Protein AF-A0A0D2JI32-F1 (afdb_monomer_lite)

Structure (mmCIF, N/CA/C/O backbone):
data_AF-A0A0D2JI32-F1
#
_entry.id   AF-A0A0D2JI32-F1
#
loop_
_atom_site.group_PDB
_atom_site.id
_atom_site.type_symbol
_atom_site.label_atom_id
_atom_site.label_alt_id
_atom_site.label_comp_id
_atom_site.label_asym_id
_atom_site.label_entity_id
_atom_site.label_seq_id
_atom_site.pdbx_PDB_ins_code
_atom_site.Cartn_x
_atom_site.Cartn_y
_atom_site.Cartn_z
_atom_site.occupancy
_atom_site.B_iso_or_equiv
_atom_site.auth_seq_id
_atom_site.auth_comp_id
_atom_site.auth_asym_id
_atom_site.auth_atom_id
_atom_site.pdbx_PDB_model_num
ATOM 1 N N . MET A 1 1 ? 7.927 -11.207 -47.460 1.00 48.44 1 MET A N 1
ATOM 2 C CA . MET A 1 1 ? 8.825 -10.630 -46.434 1.00 48.44 1 MET A CA 1
ATOM 3 C C . MET A 1 1 ? 8.349 -9.210 -46.178 1.00 48.44 1 MET A C 1
ATOM 5 O O . MET A 1 1 ? 8.383 -8.409 -47.100 1.00 48.44 1 MET A O 1
ATOM 9 N N . ASN A 1 2 ? 7.766 -8.948 -45.005 1.00 40.31 2 ASN A N 1
ATOM 10 C CA . ASN A 1 2 ? 7.044 -7.703 -44.719 1.00 40.31 2 ASN A CA 1
ATOM 11 C C . ASN A 1 2 ? 7.993 -6.611 -44.220 1.00 40.31 2 ASN A C 1
ATOM 13 O O . ASN A 1 2 ? 8.899 -6.882 -43.443 1.00 40.31 2 ASN A O 1
ATOM 17 N N . PHE A 1 3 ? 7.733 -5.361 -44.598 1.00 50.62 3 PHE A N 1
ATOM 18 C CA . PHE A 1 3 ? 8.474 -4.169 -44.157 1.00 50.62 3 PHE A CA 1
ATOM 19 C C . PHE A 1 3 ? 8.623 -4.074 -42.619 1.00 50.62 3 PHE A C 1
ATOM 21 O O . PHE A 1 3 ? 9.618 -3.572 -42.105 1.00 50.62 3 PHE A O 1
ATOM 28 N N . ILE A 1 4 ? 7.668 -4.653 -41.885 1.00 60.31 4 ILE A N 1
ATOM 29 C CA . ILE A 1 4 ? 7.630 -4.744 -40.418 1.00 60.31 4 ILE A CA 1
ATOM 30 C C . ILE A 1 4 ? 8.805 -5.567 -39.856 1.00 60.31 4 ILE A C 1
ATOM 32 O O . ILE A 1 4 ? 9.383 -5.186 -38.841 1.00 60.31 4 ILE A O 1
ATOM 36 N N . SER A 1 5 ? 9.236 -6.642 -40.532 1.00 57.38 5 SER A N 1
ATOM 37 C CA . SER A 1 5 ? 10.357 -7.465 -40.049 1.00 57.38 5 SER A CA 1
ATOM 38 C C . SER A 1 5 ? 11.714 -6.765 -40.182 1.00 57.38 5 SER A C 1
ATOM 40 O O . SER A 1 5 ? 12.640 -7.078 -39.440 1.00 57.38 5 SER A O 1
ATOM 42 N N . TYR A 1 6 ? 11.841 -5.809 -41.108 1.00 57.91 6 TYR A N 1
ATOM 43 C CA . TYR A 1 6 ? 13.051 -4.995 -41.252 1.00 57.91 6 TYR A CA 1
ATOM 44 C C . TYR A 1 6 ? 13.143 -3.919 -40.167 1.00 57.91 6 TYR A C 1
ATOM 46 O O . TYR A 1 6 ? 14.228 -3.675 -39.652 1.00 57.91 6 TYR A O 1
ATOM 54 N N . HIS A 1 7 ? 12.016 -3.322 -39.776 1.00 56.53 7 HIS A N 1
ATOM 55 C CA . HIS A 1 7 ? 11.968 -2.327 -38.703 1.00 56.53 7 HIS A CA 1
ATOM 56 C C . HIS A 1 7 ? 12.370 -2.928 -37.344 1.00 56.53 7 HIS A C 1
ATOM 58 O O . HIS A 1 7 ? 13.244 -2.394 -36.663 1.00 56.53 7 HIS A O 1
ATOM 64 N N . GLU A 1 8 ? 11.818 -4.097 -37.005 1.00 57.09 8 GLU A N 1
ATOM 65 C CA . GLU A 1 8 ? 12.199 -4.888 -35.823 1.00 57.09 8 GLU A CA 1
ATOM 66 C C . GLU A 1 8 ? 13.697 -5.254 -35.826 1.00 57.09 8 GLU A C 1
ATOM 68 O O . GLU A 1 8 ? 14.386 -5.123 -34.814 1.00 57.09 8 GLU A O 1
ATOM 73 N N . GLY A 1 9 ? 14.230 -5.667 -36.983 1.00 58.09 9 GLY A N 1
ATOM 74 C CA . GLY A 1 9 ? 15.644 -6.017 -37.141 1.00 58.09 9 GLY A CA 1
ATOM 75 C C . GLY A 1 9 ? 16.592 -4.824 -36.993 1.00 58.09 9 GLY A C 1
ATOM 76 O O . GLY A 1 9 ? 17.624 -4.942 -36.336 1.00 58.09 9 GLY A O 1
ATOM 77 N N . VAL A 1 10 ? 16.240 -3.662 -37.549 1.00 59.22 10 VAL A N 1
ATOM 78 C CA . VAL A 1 10 ? 17.067 -2.443 -37.498 1.00 59.22 10 VAL A CA 1
ATOM 79 C C . VAL A 1 10 ? 17.105 -1.845 -36.089 1.00 59.22 10 VAL A C 1
ATOM 81 O O . VAL A 1 10 ? 18.179 -1.464 -35.626 1.00 59.22 10 VAL A O 1
ATOM 84 N N . LEU A 1 11 ? 15.984 -1.832 -35.361 1.00 56.12 11 LEU A N 1
ATOM 85 C CA . LEU A 1 11 ? 15.950 -1.375 -33.963 1.00 56.12 11 LEU A CA 1
ATOM 86 C C . LEU A 1 11 ? 16.796 -2.262 -33.037 1.00 56.12 11 LEU A C 1
ATOM 88 O O . LEU A 1 11 ? 17.478 -1.758 -32.143 1.00 56.12 11 LEU A O 1
ATOM 92 N N . LYS A 1 12 ? 16.817 -3.575 -33.299 1.00 57.03 12 LYS A N 1
ATOM 93 C CA . LYS A 1 12 ? 17.634 -4.552 -32.565 1.00 57.03 12 LYS A CA 1
ATOM 94 C C . LYS A 1 12 ? 19.133 -4.430 -32.875 1.00 57.03 12 LYS A C 1
ATOM 96 O O . LYS A 1 12 ? 19.951 -4.663 -31.992 1.00 57.03 12 LYS A O 1
ATOM 101 N N . ILE A 1 13 ? 19.491 -4.031 -34.100 1.00 58.25 13 ILE A N 1
ATOM 102 C CA . ILE A 1 13 ? 20.880 -3.782 -34.534 1.00 58.25 13 ILE A CA 1
ATOM 103 C C . ILE A 1 13 ? 21.413 -2.440 -34.000 1.00 58.25 13 ILE A C 1
ATOM 105 O O . ILE A 1 13 ? 22.596 -2.339 -33.686 1.00 58.25 13 ILE A O 1
ATOM 109 N N . LEU A 1 14 ? 20.556 -1.421 -33.860 1.00 57.84 14 LEU A N 1
ATOM 110 C CA . LEU A 1 14 ? 20.938 -0.082 -33.385 1.00 57.84 14 LEU A CA 1
ATOM 111 C C . LEU A 1 14 ? 20.912 0.078 -31.852 1.00 57.84 14 LEU A C 1
ATOM 113 O O . LEU A 1 14 ? 21.258 1.146 -31.354 1.00 57.84 14 LEU A O 1
ATOM 117 N N . ASN A 1 15 ? 20.515 -0.956 -31.100 1.00 54.91 15 ASN A N 1
ATOM 118 C CA . ASN A 1 15 ? 20.391 -0.945 -29.633 1.00 54.91 15 ASN A CA 1
ATOM 119 C C . ASN A 1 15 ? 19.539 0.220 -29.075 1.00 54.91 15 ASN A C 1
ATOM 121 O O . ASN A 1 15 ? 19.694 0.630 -27.925 1.00 54.91 15 ASN A O 1
ATOM 125 N N . VAL A 1 16 ? 18.626 0.767 -29.884 1.00 57.28 16 VAL A N 1
ATOM 126 C CA . VAL A 1 16 ? 17.702 1.823 -29.457 1.00 57.28 16 VAL A CA 1
ATOM 127 C C . VAL A 1 16 ? 16.464 1.145 -28.886 1.00 57.28 16 VAL A C 1
ATOM 129 O O . VAL A 1 16 ? 15.490 0.876 -29.588 1.00 57.28 16 VAL A O 1
ATOM 132 N N . GLN A 1 17 ? 16.509 0.837 -27.592 1.00 58.25 17 GLN A N 1
ATOM 133 C CA . GLN A 1 17 ? 15.333 0.389 -26.857 1.00 58.25 17 GLN A CA 1
ATOM 134 C C . GLN A 1 17 ? 14.432 1.595 -26.576 1.00 58.25 17 GLN A C 1
ATOM 136 O O . GLN A 1 17 ? 14.587 2.304 -25.584 1.00 58.25 17 GLN A O 1
ATOM 141 N N . VAL A 1 18 ? 13.489 1.867 -27.477 1.00 67.62 18 VAL A N 1
ATOM 142 C CA . VAL A 1 18 ? 12.457 2.875 -27.220 1.00 67.62 18 VAL A CA 1
ATOM 143 C C . VAL A 1 18 ? 11.529 2.318 -26.136 1.00 67.62 18 VAL A C 1
ATOM 145 O O . VAL A 1 18 ? 10.949 1.247 -26.315 1.00 67.62 18 VAL A O 1
ATOM 148 N N . GLY A 1 19 ? 11.367 3.027 -25.014 1.00 65.62 19 GLY A N 1
ATOM 149 C CA . GLY A 1 19 ? 10.512 2.580 -23.902 1.00 65.62 19 GLY A CA 1
ATOM 150 C C . GLY A 1 19 ? 9.080 2.259 -24.346 1.00 65.62 19 GLY A C 1
ATOM 151 O O . GLY A 1 19 ? 8.532 1.227 -23.977 1.00 65.62 19 GLY A O 1
ATOM 152 N N . PHE A 1 20 ? 8.519 3.067 -25.250 1.00 69.25 20 PHE A N 1
ATOM 153 C CA . PHE A 1 20 ? 7.196 2.829 -25.837 1.00 69.25 20 PHE A CA 1
ATOM 154 C C . PHE A 1 20 ? 7.099 1.542 -26.667 1.00 69.25 20 PHE A C 1
ATOM 156 O O . PHE A 1 20 ? 6.028 0.951 -26.725 1.00 69.25 20 PHE A O 1
ATOM 163 N N . ALA A 1 21 ? 8.195 1.082 -27.280 1.00 74.00 21 ALA A N 1
ATOM 164 C CA . ALA A 1 21 ? 8.206 -0.160 -28.056 1.00 74.00 21 ALA A CA 1
ATOM 165 C C . ALA A 1 21 ? 8.165 -1.418 -27.167 1.00 74.00 21 ALA A C 1
ATOM 167 O O . ALA A 1 21 ? 7.900 -2.505 -27.665 1.00 74.00 21 ALA A O 1
ATOM 168 N N . ASN A 1 22 ? 8.406 -1.271 -25.860 1.00 78.81 22 ASN A N 1
ATOM 169 C CA . ASN A 1 22 ? 8.377 -2.359 -24.879 1.00 78.81 22 ASN A CA 1
ATOM 170 C C . ASN A 1 22 ? 7.127 -2.305 -23.979 1.00 78.81 22 ASN A C 1
ATOM 172 O O . ASN A 1 22 ? 7.066 -2.994 -22.961 1.00 78.81 22 ASN A O 1
ATOM 176 N N . LEU A 1 23 ? 6.129 -1.482 -24.329 1.00 82.38 23 LEU A N 1
ATOM 177 C CA . LEU A 1 23 ? 4.843 -1.460 -23.637 1.00 82.38 23 LEU A CA 1
ATOM 178 C C . LEU A 1 23 ? 3.996 -2.660 -24.057 1.00 82.38 23 LEU A C 1
ATOM 180 O O . LEU A 1 23 ? 3.463 -2.704 -25.162 1.00 82.38 23 LEU A O 1
ATOM 184 N N . ASP A 1 24 ? 3.833 -3.604 -23.137 1.00 86.94 24 ASP A N 1
ATOM 185 C CA . ASP A 1 24 ? 2.818 -4.651 -23.258 1.00 86.94 24 ASP A CA 1
ATOM 186 C C . ASP A 1 24 ? 1.444 -4.163 -22.757 1.00 86.94 24 ASP A C 1
ATOM 188 O O . ASP A 1 24 ? 1.353 -3.238 -21.939 1.00 86.94 24 ASP A O 1
ATOM 192 N N . LEU A 1 25 ? 0.370 -4.818 -23.200 1.00 90.44 25 LEU A N 1
ATOM 193 C CA . LEU A 1 25 ? -1.006 -4.529 -22.794 1.00 90.44 25 LEU A CA 1
ATOM 194 C C . LEU A 1 25 ? -1.173 -4.571 -21.267 1.00 90.44 25 LEU A C 1
ATOM 196 O O . LEU A 1 25 ? -1.885 -3.739 -20.704 1.00 90.44 25 LEU A O 1
ATOM 200 N N . ALA A 1 26 ? -0.475 -5.486 -20.588 1.00 91.19 26 ALA A N 1
ATOM 201 C CA . ALA A 1 26 ? -0.475 -5.573 -19.131 1.00 91.19 26 ALA A CA 1
ATOM 202 C C . ALA A 1 26 ? 0.025 -4.277 -18.462 1.00 91.19 26 ALA A C 1
ATOM 204 O O . ALA A 1 26 ? -0.614 -3.786 -17.531 1.00 91.19 26 ALA A O 1
ATOM 205 N N . HIS A 1 27 ? 1.106 -3.673 -18.973 1.00 91.44 27 HIS A N 1
ATOM 206 C CA . HIS A 1 27 ? 1.637 -2.410 -18.445 1.00 91.44 27 HIS A CA 1
ATOM 207 C C . HIS A 1 27 ? 0.612 -1.285 -18.591 1.00 91.44 27 HIS A C 1
ATOM 209 O O . HIS A 1 27 ? 0.382 -0.526 -17.651 1.00 91.44 27 HIS A O 1
ATOM 215 N N . VAL A 1 28 ? -0.050 -1.206 -19.751 1.00 93.00 28 VAL A N 1
ATOM 216 C CA . VAL A 1 28 ? -1.075 -0.188 -20.019 1.00 93.00 28 VAL A CA 1
ATOM 217 C C . VAL A 1 28 ? -2.242 -0.322 -19.043 1.00 93.00 28 VAL A C 1
ATOM 219 O O . VAL A 1 28 ? -2.649 0.673 -18.444 1.00 93.00 28 VAL A O 1
ATOM 222 N N . ILE A 1 29 ? -2.747 -1.540 -18.828 1.00 96.50 29 ILE A N 1
ATOM 223 C CA . ILE A 1 29 ? -3.837 -1.793 -17.875 1.00 96.50 29 ILE A CA 1
ATOM 224 C C . ILE A 1 29 ? -3.426 -1.357 -16.466 1.00 96.50 29 ILE A C 1
ATOM 226 O O . ILE A 1 29 ? -4.162 -0.619 -15.813 1.00 96.50 29 ILE A O 1
ATOM 230 N N . MET A 1 30 ? -2.241 -1.754 -16.004 1.00 96.44 30 MET A N 1
ATOM 231 C CA . MET A 1 30 ? -1.783 -1.429 -14.651 1.00 96.44 30 MET A CA 1
ATOM 232 C C . MET A 1 30 ? -1.553 0.071 -14.444 1.00 96.44 30 MET A C 1
ATOM 234 O O . MET A 1 30 ? -1.885 0.599 -13.381 1.00 96.44 30 MET A O 1
ATOM 238 N N . ILE A 1 31 ? -1.051 0.777 -15.461 1.00 95.75 31 ILE A N 1
ATOM 239 C CA . ILE A 1 31 ? -0.915 2.240 -15.431 1.00 95.75 31 ILE A CA 1
ATOM 240 C C . ILE A 1 31 ? -2.293 2.903 -15.349 1.00 95.75 31 ILE A C 1
ATOM 242 O O . ILE A 1 31 ? -2.472 3.825 -14.555 1.00 95.75 31 ILE A O 1
ATOM 246 N N . LEU A 1 32 ? -3.282 2.427 -16.113 1.00 97.25 32 LEU A N 1
ATOM 247 C CA . LEU A 1 32 ? -4.650 2.953 -16.048 1.00 97.25 32 LEU A CA 1
ATOM 248 C C . LEU A 1 32 ? -5.290 2.725 -14.674 1.00 97.25 32 LEU A C 1
ATOM 250 O O . LEU A 1 32 ? -5.942 3.629 -14.155 1.00 97.25 32 LEU A O 1
ATOM 254 N N . VAL A 1 33 ? -5.070 1.561 -14.055 1.00 97.88 33 VAL A N 1
ATOM 255 C CA . VAL A 1 33 ? -5.530 1.299 -12.681 1.00 97.88 33 VAL A CA 1
ATOM 256 C C . VAL A 1 33 ? -4.841 2.242 -11.690 1.00 97.88 33 VAL A C 1
ATOM 258 O O . VAL A 1 33 ? -5.518 2.851 -10.863 1.00 97.88 33 VAL A O 1
ATOM 261 N N . GLY A 1 34 ? -3.523 2.433 -11.812 1.00 97.56 34 GLY A N 1
ATOM 262 C CA . GLY A 1 34 ? -2.771 3.374 -10.978 1.00 97.56 34 GLY A CA 1
ATOM 263 C C . GLY A 1 34 ? -3.270 4.816 -11.112 1.00 97.56 34 GLY A C 1
ATOM 264 O O . GLY A 1 34 ? -3.488 5.489 -10.105 1.00 97.56 34 GLY A O 1
ATOM 265 N N . LEU A 1 35 ? -3.550 5.272 -12.337 1.00 97.94 35 LEU A N 1
ATOM 266 C CA . LEU A 1 35 ? -4.183 6.571 -12.594 1.00 97.94 35 LEU A CA 1
ATOM 267 C C . LEU A 1 35 ? -5.591 6.650 -11.994 1.00 97.94 35 LEU A C 1
ATOM 269 O O . LEU A 1 35 ? -5.964 7.692 -11.459 1.00 97.94 35 LEU A O 1
ATOM 273 N N . GLY A 1 36 ? -6.352 5.555 -12.032 1.00 97.94 36 GLY A N 1
ATOM 274 C CA . GLY A 1 36 ? -7.642 5.445 -11.355 1.00 97.94 36 GLY A CA 1
ATOM 275 C C . GLY A 1 36 ? -7.525 5.670 -9.847 1.00 97.94 36 GLY A C 1
ATOM 276 O O . GLY A 1 36 ? -8.295 6.445 -9.285 1.00 97.94 36 GLY A O 1
ATOM 277 N N . PHE A 1 37 ? -6.534 5.064 -9.192 1.00 98.00 37 PHE A N 1
ATOM 278 C CA . PHE A 1 37 ? -6.287 5.256 -7.758 1.00 98.00 37 PHE A CA 1
ATOM 279 C C . PHE A 1 37 ? -5.849 6.681 -7.422 1.00 98.00 37 PHE A C 1
ATOM 281 O O . PHE A 1 37 ? -6.382 7.269 -6.483 1.00 98.00 37 PHE A O 1
ATOM 288 N N . VAL A 1 38 ? -4.965 7.275 -8.228 1.00 97.94 38 VAL A N 1
ATOM 289 C CA . VAL A 1 38 ? -4.591 8.693 -8.092 1.00 97.94 38 VAL A CA 1
ATOM 290 C C . VAL A 1 38 ? -5.822 9.595 -8.245 1.00 97.94 38 VAL A C 1
ATOM 292 O O . VAL A 1 38 ? -6.022 10.513 -7.451 1.00 97.94 38 VAL A O 1
ATOM 295 N N . ALA A 1 39 ? -6.686 9.315 -9.223 1.00 97.94 39 ALA A N 1
ATOM 296 C CA . ALA A 1 39 ? -7.908 10.081 -9.436 1.00 97.94 39 ALA A CA 1
ATOM 297 C C . ALA A 1 39 ? -8.884 9.949 -8.256 1.00 97.94 39 ALA A C 1
ATOM 299 O O . ALA A 1 39 ? -9.460 10.949 -7.841 1.00 97.94 39 ALA A O 1
ATOM 300 N N . LEU A 1 40 ? -9.055 8.754 -7.683 1.00 97.62 40 LEU A N 1
ATOM 301 C CA . LEU A 1 40 ? -9.895 8.548 -6.496 1.00 97.62 40 LEU A CA 1
ATOM 302 C C . LEU A 1 40 ? -9.329 9.264 -5.261 1.00 97.62 40 LEU A C 1
ATOM 304 O O . LEU A 1 40 ? -10.091 9.904 -4.538 1.00 97.62 40 LEU A O 1
ATOM 308 N N . ALA A 1 41 ? -8.011 9.217 -5.062 1.00 97.62 41 ALA A N 1
ATOM 309 C CA . ALA A 1 41 ? -7.345 9.897 -3.955 1.00 97.62 41 ALA A CA 1
ATOM 310 C C . ALA A 1 41 ? -7.502 11.423 -4.019 1.00 97.62 41 ALA A C 1
ATOM 312 O O . ALA A 1 41 ? -7.676 12.058 -2.986 1.00 97.62 41 ALA A O 1
ATOM 313 N N . ILE A 1 42 ? -7.448 12.016 -5.218 1.00 97.44 42 ILE A N 1
ATOM 314 C CA . ILE A 1 42 ? -7.487 13.478 -5.390 1.00 97.44 42 ILE A CA 1
ATOM 315 C C . ILE A 1 42 ? -8.919 13.996 -5.549 1.00 97.44 42 ILE A C 1
ATOM 317 O O . ILE A 1 42 ? -9.289 14.977 -4.918 1.00 97.44 42 ILE A O 1
ATOM 321 N N . LEU A 1 43 ? -9.731 13.368 -6.405 1.00 98.06 43 LEU A N 1
ATOM 322 C CA . LEU A 1 43 ? -11.071 13.874 -6.730 1.00 98.06 43 LEU A CA 1
ATOM 323 C C . LEU A 1 43 ? -12.108 13.515 -5.669 1.00 98.06 43 LEU A C 1
ATOM 325 O O . LEU A 1 43 ? -13.079 14.248 -5.500 1.00 98.06 43 LEU A O 1
ATOM 329 N N . LYS A 1 44 ? -11.949 12.359 -5.013 1.00 96.56 44 LYS A N 1
ATOM 330 C CA . LYS A 1 44 ? -12.890 11.881 -3.993 1.00 96.56 44 LYS A CA 1
ATOM 331 C C . LYS A 1 44 ? -12.320 11.897 -2.580 1.00 96.56 44 LYS A C 1
ATOM 333 O O . LYS A 1 44 ? -13.063 11.573 -1.661 1.00 96.56 44 LYS A O 1
ATOM 338 N N . GLU A 1 45 ? -11.041 12.233 -2.416 1.00 96.00 45 GLU A N 1
ATOM 339 C CA . GLU A 1 45 ? -10.355 12.248 -1.116 1.00 96.00 45 GLU A CA 1
ATOM 340 C C . GLU A 1 45 ? -10.481 10.913 -0.358 1.00 96.00 45 GLU A C 1
ATOM 342 O O . GLU A 1 45 ? -10.541 10.867 0.869 1.00 96.00 45 GLU A O 1
ATOM 347 N N . TRP A 1 46 ? -10.541 9.796 -1.092 1.00 96.69 46 TRP A N 1
ATOM 348 C CA . TRP A 1 46 ? -10.570 8.462 -0.492 1.00 96.69 46 TRP A CA 1
ATOM 349 C C . TRP A 1 46 ? -9.159 8.078 -0.060 1.00 96.69 46 TRP A C 1
ATOM 351 O O . TRP A 1 46 ? -8.274 8.008 -0.910 1.00 96.69 46 TRP A O 1
ATOM 361 N N . GLU A 1 47 ? -8.973 7.878 1.251 1.00 94.62 47 GLU A N 1
ATOM 362 C CA . GLU A 1 47 ? -7.703 7.531 1.920 1.00 94.62 47 GLU A CA 1
ATOM 363 C C . GLU A 1 47 ? -6.470 8.111 1.200 1.00 94.62 47 GLU A C 1
ATOM 365 O O . GLU A 1 47 ? -5.602 7.367 0.735 1.00 94.62 47 GLU A O 1
ATOM 370 N N . PRO A 1 48 ? -6.380 9.448 1.054 1.00 95.44 48 PRO A N 1
ATOM 371 C CA . PRO A 1 48 ? -5.436 10.072 0.131 1.00 95.44 48 PRO A CA 1
ATOM 372 C C . PRO A 1 48 ? -3.982 9.767 0.496 1.00 95.44 48 PRO A C 1
ATOM 374 O O . PRO A 1 48 ? -3.132 9.672 -0.384 1.00 95.44 48 PRO A O 1
ATOM 377 N N . TYR A 1 49 ? -3.698 9.562 1.783 1.00 93.06 49 TYR A N 1
ATOM 378 C CA . TYR A 1 49 ? -2.369 9.212 2.280 1.00 93.06 49 TYR A CA 1
ATOM 379 C C . TYR A 1 49 ? -1.908 7.809 1.868 1.00 93.06 49 TYR A C 1
ATOM 381 O O . TYR A 1 49 ? -0.704 7.574 1.816 1.00 93.06 49 TYR A O 1
ATOM 389 N N . GLU A 1 50 ? -2.829 6.900 1.545 1.00 95.19 50 GLU A N 1
ATOM 390 C CA . GLU A 1 50 ? -2.518 5.527 1.135 1.00 95.19 50 GLU A CA 1
ATOM 391 C C . GLU A 1 50 ? -2.706 5.340 -0.373 1.00 95.19 50 GLU A C 1
ATOM 393 O O . GLU A 1 50 ? -1.777 4.940 -1.081 1.00 95.19 50 GLU A O 1
ATOM 398 N N . LEU A 1 51 ? -3.880 5.706 -0.897 1.00 96.69 51 LEU A N 1
ATOM 399 C CA . LEU A 1 51 ? -4.242 5.515 -2.304 1.00 96.69 51 LEU A CA 1
ATOM 400 C C . LEU A 1 51 ? -3.341 6.302 -3.265 1.00 96.69 51 LEU A C 1
ATOM 402 O O . LEU A 1 51 ? -3.025 5.797 -4.345 1.00 96.69 51 LEU A O 1
ATOM 406 N N . LEU A 1 52 ? -2.888 7.504 -2.891 1.00 97.00 52 LEU A N 1
ATOM 407 C CA . LEU A 1 52 ? -2.028 8.315 -3.757 1.00 97.00 52 LEU A CA 1
ATOM 408 C C . LEU A 1 52 ? -0.615 7.707 -3.908 1.00 97.00 52 LEU A C 1
ATOM 410 O O . LEU A 1 52 ? -0.182 7.528 -5.056 1.00 97.00 52 LEU A O 1
ATOM 414 N N . PRO A 1 53 ? 0.105 7.329 -2.825 1.00 95.25 53 PRO A N 1
ATOM 415 C CA . PRO A 1 53 ? 1.354 6.578 -2.952 1.00 95.25 53 PRO A CA 1
ATOM 416 C C . PRO A 1 53 ? 1.195 5.229 -3.657 1.00 95.25 53 PRO A C 1
ATOM 418 O O . PRO A 1 53 ? 2.048 4.888 -4.477 1.00 95.25 53 PRO A O 1
ATOM 421 N N . ILE A 1 54 ? 0.112 4.484 -3.398 1.00 96.25 54 ILE A N 1
ATOM 422 C CA . ILE A 1 54 ? -0.141 3.196 -4.066 1.00 96.25 54 ILE A CA 1
ATOM 423 C C . ILE A 1 54 ? -0.323 3.408 -5.572 1.00 96.25 54 ILE A C 1
ATOM 425 O O . ILE A 1 54 ? 0.377 2.778 -6.364 1.00 96.25 54 ILE A O 1
ATOM 429 N N . GLY A 1 55 ? -1.204 4.324 -5.984 1.00 97.06 55 GLY A N 1
ATOM 430 C CA . GLY A 1 55 ? -1.453 4.614 -7.398 1.00 97.06 55 GLY A CA 1
ATOM 431 C C . GLY A 1 55 ? -0.195 5.089 -8.131 1.00 97.06 55 GLY A C 1
ATOM 432 O O . GLY A 1 55 ? 0.127 4.592 -9.211 1.00 97.06 55 GLY A O 1
ATOM 433 N N . THR A 1 56 ? 0.581 5.979 -7.507 1.00 96.38 56 THR A N 1
ATOM 434 C CA . THR A 1 56 ? 1.861 6.448 -8.065 1.00 96.38 56 THR A CA 1
ATOM 435 C C . THR A 1 56 ? 2.881 5.310 -8.163 1.00 96.38 56 THR A C 1
ATOM 437 O O . THR A 1 56 ? 3.540 5.153 -9.192 1.00 96.38 56 THR A O 1
ATOM 440 N N . GLY A 1 57 ? 2.982 4.470 -7.130 1.00 95.38 57 GLY A N 1
ATOM 441 C CA . GLY A 1 57 ? 3.840 3.287 -7.119 1.00 95.38 57 GLY A CA 1
ATOM 442 C C . GLY A 1 57 ? 3.475 2.285 -8.214 1.00 95.38 57 GLY A C 1
ATOM 443 O O . GLY A 1 57 ? 4.372 1.768 -8.877 1.00 95.38 57 GLY A O 1
ATOM 444 N N . MET A 1 58 ? 2.180 2.065 -8.469 1.00 95.69 58 MET A N 1
ATOM 445 C CA . MET A 1 58 ? 1.703 1.217 -9.568 1.00 95.69 58 MET A CA 1
ATOM 446 C C . MET A 1 58 ? 2.127 1.758 -10.934 1.00 95.69 58 MET A C 1
ATOM 448 O O . MET A 1 58 ? 2.594 0.984 -11.767 1.00 95.69 58 MET A O 1
ATOM 452 N N . ILE A 1 59 ? 2.019 3.070 -11.162 1.00 95.94 59 ILE A N 1
ATOM 453 C CA . ILE A 1 59 ? 2.464 3.689 -12.419 1.00 95.94 59 ILE A CA 1
ATOM 454 C C . ILE A 1 59 ? 3.974 3.489 -12.595 1.00 95.94 59 ILE A C 1
ATOM 456 O O . ILE A 1 59 ? 4.406 2.964 -13.618 1.00 95.94 59 ILE A O 1
ATOM 460 N N . LEU A 1 60 ? 4.771 3.843 -11.580 1.00 94.88 60 LEU A N 1
ATOM 461 C CA . LEU A 1 60 ? 6.235 3.746 -11.628 1.00 94.88 60 LEU A CA 1
ATOM 462 C C . LEU A 1 60 ? 6.731 2.301 -11.788 1.00 94.88 60 LEU A C 1
ATOM 464 O O . LEU A 1 60 ? 7.679 2.056 -12.532 1.00 94.88 60 LEU A O 1
ATOM 468 N N . ALA A 1 61 ? 6.087 1.342 -11.122 1.00 93.44 61 ALA A N 1
ATOM 469 C CA . ALA A 1 61 ? 6.438 -0.074 -11.196 1.00 93.44 61 ALA A CA 1
ATOM 470 C C . ALA A 1 61 ? 6.187 -0.696 -12.578 1.00 93.44 61 ALA A C 1
ATOM 472 O O . ALA A 1 61 ? 6.812 -1.702 -12.904 1.00 93.44 61 ALA A O 1
ATOM 473 N N . ASN A 1 62 ? 5.292 -0.106 -13.375 1.00 93.31 62 ASN A N 1
ATOM 474 C CA . ASN A 1 62 ? 4.899 -0.607 -14.693 1.00 93.31 62 ASN A CA 1
ATOM 475 C C . ASN A 1 62 ? 5.487 0.221 -15.849 1.00 93.31 62 ASN A C 1
ATOM 477 O O . ASN A 1 62 ? 5.086 0.041 -16.998 1.00 93.31 62 ASN A O 1
ATOM 481 N N . LEU A 1 63 ? 6.448 1.114 -15.578 1.00 91.12 63 LEU A N 1
ATOM 482 C CA . LEU A 1 63 ? 7.194 1.787 -16.639 1.00 91.12 63 LEU A CA 1
ATOM 483 C C . LEU A 1 63 ? 8.163 0.799 -17.317 1.00 91.12 63 LEU A C 1
ATOM 485 O O . LEU A 1 63 ? 9.015 0.211 -16.640 1.00 91.12 63 LEU A O 1
ATOM 489 N N . PRO A 1 64 ? 8.080 0.622 -18.647 1.00 85.44 64 PRO A N 1
ATOM 490 C CA . PRO A 1 64 ? 8.901 -0.343 -19.365 1.00 85.44 64 PRO A CA 1
ATOM 491 C C . PRO A 1 64 ? 10.375 0.052 -19.283 1.00 85.44 64 PRO A C 1
ATOM 493 O O . PRO A 1 64 ? 10.724 1.224 -19.424 1.00 85.44 64 PRO A O 1
ATOM 496 N N . LEU A 1 65 ? 11.241 -0.942 -19.070 1.00 84.00 65 LEU A N 1
ATOM 497 C CA . LEU A 1 65 ? 12.702 -0.788 -19.000 1.00 84.00 65 LEU A CA 1
ATOM 498 C C . LEU A 1 65 ? 13.217 0.154 -17.893 1.00 84.00 65 LEU A C 1
ATOM 500 O O . LEU A 1 65 ? 14.413 0.423 -17.836 1.00 84.00 65 LEU A O 1
ATOM 504 N N . ALA A 1 66 ? 12.356 0.630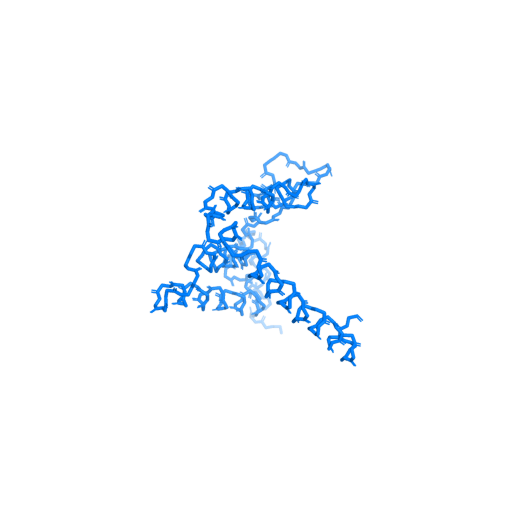 -16.986 1.00 85.06 66 ALA A N 1
ATOM 505 C CA . ALA A 1 66 ? 12.763 1.550 -15.924 1.00 85.06 66 ALA A CA 1
ATOM 506 C C . ALA A 1 66 ? 13.536 0.852 -14.792 1.00 85.06 66 ALA A C 1
ATOM 508 O O . ALA A 1 66 ? 14.306 1.492 -14.082 1.00 85.06 66 ALA A O 1
ATOM 509 N N . GLY A 1 67 ? 13.308 -0.453 -14.588 1.00 87.12 67 GLY A N 1
ATOM 510 C CA . GLY A 1 67 ? 14.022 -1.257 -13.588 1.00 87.12 67 GLY A CA 1
ATOM 511 C C . GLY A 1 67 ? 13.846 -0.789 -12.137 1.00 87.12 67 GLY A C 1
ATOM 512 O O . GLY A 1 67 ? 14.589 -1.223 -11.263 1.00 87.12 67 GLY A O 1
ATOM 513 N N . LEU A 1 68 ? 12.874 0.086 -11.848 1.00 92.06 68 LEU A N 1
ATOM 514 C CA . LEU A 1 68 ? 12.721 0.724 -10.534 1.00 92.06 68 LEU A CA 1
ATOM 515 C C . LEU A 1 68 ? 12.424 -0.276 -9.414 1.00 92.06 68 LEU A C 1
ATOM 517 O O . LEU A 1 68 ? 12.814 -0.046 -8.271 1.00 92.06 68 LEU A O 1
ATOM 521 N N . THR A 1 69 ? 11.757 -1.381 -9.736 1.00 93.19 69 THR A N 1
ATOM 522 C CA . THR A 1 69 ? 11.360 -2.441 -8.799 1.00 93.19 69 THR A CA 1
ATOM 523 C C . THR A 1 69 ? 12.341 -3.613 -8.756 1.00 93.19 69 THR A C 1
ATOM 525 O O . THR A 1 69 ? 12.120 -4.555 -7.993 1.00 93.19 69 THR A O 1
ATOM 528 N N . THR A 1 70 ? 13.438 -3.562 -9.522 1.00 94.00 70 THR A N 1
ATOM 529 C CA . THR A 1 70 ? 14.467 -4.611 -9.549 1.00 94.00 70 THR A CA 1
ATOM 530 C C . THR A 1 70 ? 15.080 -4.782 -8.162 1.00 94.00 70 THR A C 1
ATOM 532 O O . THR A 1 70 ? 15.741 -3.880 -7.646 1.00 94.00 70 THR A O 1
ATOM 535 N N . GLN A 1 71 ? 14.850 -5.937 -7.538 1.00 92.50 71 GLN A N 1
ATOM 536 C CA . GLN A 1 71 ? 15.317 -6.207 -6.180 1.00 92.50 71 GLN A CA 1
ATOM 537 C C . GLN A 1 71 ? 16.808 -6.577 -6.164 1.00 92.50 71 GLN A C 1
ATOM 539 O O . GLN A 1 71 ? 17.251 -7.323 -7.039 1.00 92.50 71 GLN A O 1
ATOM 544 N N . PRO A 1 72 ? 17.571 -6.137 -5.146 1.00 91.69 72 PRO A N 1
ATOM 545 C CA . PRO A 1 72 ? 18.942 -6.592 -4.937 1.00 91.69 72 PRO A CA 1
ATOM 546 C C . PRO A 1 72 ? 19.021 -8.117 -4.806 1.00 91.69 72 PRO A C 1
ATOM 548 O O . PRO A 1 72 ? 18.266 -8.721 -4.035 1.00 91.69 72 PRO A O 1
ATOM 551 N N . ALA A 1 73 ? 19.967 -8.728 -5.519 1.00 90.75 73 ALA A N 1
ATOM 552 C CA . ALA A 1 73 ? 20.231 -10.163 -5.477 1.00 90.75 73 ALA A CA 1
ATOM 553 C C . ALA A 1 73 ? 21.745 -10.455 -5.409 1.00 90.75 73 ALA A C 1
ATOM 555 O O . ALA A 1 73 ? 22.539 -9.652 -5.906 1.00 90.75 73 ALA A O 1
ATOM 556 N N . PRO A 1 74 ? 22.171 -11.590 -4.818 1.00 88.94 74 PRO A N 1
ATOM 557 C CA . PRO A 1 74 ? 23.580 -11.986 -4.807 1.00 88.94 74 PRO A CA 1
ATOM 558 C C . PRO A 1 74 ? 24.143 -12.113 -6.230 1.00 88.94 74 PRO A C 1
ATOM 560 O O . PRO A 1 74 ? 23.516 -12.728 -7.088 1.00 88.94 74 PRO A O 1
ATOM 563 N N . GLY A 1 75 ? 25.325 -11.542 -6.479 1.00 87.50 75 GLY A N 1
ATOM 564 C CA . GLY A 1 75 ? 25.970 -11.558 -7.802 1.00 87.50 75 GLY A CA 1
ATOM 565 C C . GLY A 1 75 ? 25.468 -10.490 -8.782 1.00 87.50 75 GLY A C 1
ATOM 566 O O . GLY A 1 75 ? 25.917 -10.455 -9.925 1.00 87.50 75 GLY A O 1
ATOM 567 N N . MET A 1 76 ? 24.562 -9.609 -8.351 1.00 90.12 76 MET A N 1
ATOM 568 C CA . MET A 1 76 ? 24.157 -8.429 -9.113 1.00 90.12 76 MET A CA 1
ATOM 569 C C . MET A 1 76 ? 25.273 -7.373 -9.101 1.00 90.12 76 MET A C 1
ATOM 571 O O . MET A 1 76 ? 25.868 -7.121 -8.057 1.00 90.12 76 MET A O 1
ATOM 575 N N . ALA A 1 77 ? 25.548 -6.753 -10.254 1.00 88.81 77 ALA A N 1
ATOM 576 C CA . ALA A 1 77 ? 26.528 -5.673 -10.354 1.00 88.81 77 ALA A CA 1
ATOM 577 C C . ALA A 1 77 ? 26.058 -4.401 -9.624 1.00 88.81 77 ALA A C 1
ATOM 579 O O . ALA A 1 77 ? 24.854 -4.139 -9.512 1.00 88.81 77 ALA A O 1
ATOM 580 N N . ASP A 1 78 ? 27.016 -3.596 -9.161 1.00 85.75 78 ASP A N 1
ATOM 581 C CA . ASP A 1 78 ? 26.741 -2.351 -8.446 1.00 85.75 78 ASP A CA 1
ATOM 582 C C . ASP A 1 78 ? 25.864 -1.408 -9.285 1.00 85.75 78 ASP A C 1
ATOM 584 O O . ASP A 1 78 ? 26.083 -1.206 -10.480 1.00 85.75 78 ASP A O 1
ATOM 588 N N . GLY A 1 79 ? 24.836 -0.837 -8.653 1.00 84.88 79 GLY A N 1
ATOM 589 C CA . GLY A 1 79 ? 23.913 0.104 -9.294 1.00 84.88 79 GLY A CA 1
ATOM 590 C C . GLY A 1 79 ? 22.814 -0.519 -10.163 1.00 84.88 79 GLY A C 1
ATOM 591 O O . GLY A 1 79 ? 22.019 0.224 -10.731 1.00 84.88 79 GLY A O 1
ATOM 592 N N . MET A 1 80 ? 22.718 -1.850 -10.261 1.00 88.75 80 MET A N 1
ATOM 593 C CA . MET A 1 80 ? 21.657 -2.515 -11.044 1.00 88.75 80 MET A CA 1
ATOM 594 C C . MET A 1 80 ? 20.333 -2.689 -10.287 1.00 88.75 80 MET A C 1
ATOM 596 O O . MET A 1 80 ? 19.310 -3.014 -10.889 1.00 88.75 80 MET A O 1
ATOM 600 N N . ALA A 1 81 ? 20.336 -2.490 -8.969 1.00 92.31 81 ALA A N 1
ATOM 601 C CA . ALA A 1 81 ? 19.121 -2.548 -8.172 1.00 92.31 81 ALA A CA 1
ATOM 602 C C . ALA A 1 81 ? 18.301 -1.262 -8.331 1.00 92.31 81 ALA A C 1
ATOM 604 O O . ALA A 1 81 ? 18.825 -0.150 -8.250 1.00 92.31 81 ALA A O 1
ATOM 605 N N . GLY A 1 82 ? 16.993 -1.422 -8.498 1.00 93.19 82 GLY A N 1
ATOM 606 C CA . GLY A 1 82 ? 16.060 -0.309 -8.542 1.00 93.19 82 GLY A CA 1
ATOM 607 C C . GLY A 1 82 ? 15.806 0.255 -7.149 1.00 93.19 82 GLY A C 1
ATOM 608 O O . GLY A 1 82 ? 15.732 -0.488 -6.169 1.00 93.19 82 GLY A O 1
ATOM 609 N N . VAL A 1 83 ? 15.623 1.572 -7.050 1.00 93.19 83 VAL A N 1
ATOM 610 C CA . VAL A 1 83 ? 15.374 2.241 -5.762 1.00 93.19 83 VAL A CA 1
ATOM 611 C C . VAL A 1 83 ? 14.140 1.685 -5.040 1.00 93.19 83 VAL A C 1
ATOM 613 O O . VAL A 1 83 ? 14.209 1.397 -3.845 1.00 93.19 83 VAL A O 1
ATOM 616 N N . LEU A 1 84 ? 13.035 1.444 -5.758 1.00 94.19 84 LEU A N 1
ATOM 617 C CA . LEU A 1 84 ? 11.835 0.834 -5.176 1.00 94.19 84 LEU A CA 1
ATOM 618 C C . LEU A 1 84 ? 12.091 -0.635 -4.830 1.00 94.19 84 LEU A C 1
ATOM 620 O O . LEU A 1 84 ? 11.626 -1.113 -3.802 1.00 94.19 84 LEU A O 1
ATOM 624 N N . GLY A 1 85 ? 12.880 -1.342 -5.641 1.00 94.25 85 GLY A N 1
ATOM 625 C CA . GLY A 1 85 ? 13.292 -2.719 -5.376 1.00 94.25 85 GLY A CA 1
ATOM 626 C C . GLY A 1 85 ? 14.096 -2.871 -4.082 1.00 94.25 85 GLY A C 1
ATOM 627 O O . GLY A 1 85 ? 13.851 -3.810 -3.326 1.00 94.25 85 GLY A O 1
ATOM 628 N N . ILE A 1 86 ? 15.001 -1.934 -3.780 1.00 94.25 86 ILE A N 1
ATOM 629 C CA . ILE A 1 86 ? 15.759 -1.894 -2.516 1.00 94.25 86 ILE A CA 1
ATOM 630 C C . ILE A 1 86 ? 14.808 -1.695 -1.330 1.00 94.25 86 ILE A C 1
ATOM 632 O O . ILE A 1 86 ? 14.864 -2.456 -0.358 1.00 94.25 86 ILE A O 1
ATOM 636 N N . ILE A 1 87 ? 13.916 -0.704 -1.428 1.00 94.31 87 ILE A N 1
ATOM 637 C CA . ILE A 1 87 ? 12.937 -0.387 -0.379 1.00 94.31 87 ILE A CA 1
ATOM 638 C C . ILE A 1 87 ? 12.017 -1.586 -0.125 1.00 94.31 87 ILE A C 1
ATOM 640 O O . ILE A 1 87 ? 11.815 -1.969 1.025 1.00 94.31 87 ILE A O 1
ATOM 644 N N . LEU A 1 88 ? 11.507 -2.230 -1.177 1.00 93.81 88 LEU A N 1
ATOM 645 C CA . LEU A 1 88 ? 10.642 -3.405 -1.057 1.00 93.81 88 LEU A CA 1
ATOM 646 C C . LEU A 1 88 ? 11.392 -4.607 -0.477 1.00 93.81 88 LEU A C 1
ATOM 648 O O . LEU A 1 88 ? 10.898 -5.256 0.447 1.00 93.81 88 LEU A O 1
ATOM 652 N N . LYS A 1 89 ? 12.601 -4.896 -0.972 1.00 94.25 89 LYS A N 1
ATOM 653 C CA . LYS A 1 89 ? 13.382 -6.052 -0.522 1.00 94.25 89 LYS A CA 1
ATOM 654 C C . LYS A 1 89 ? 13.663 -5.984 0.971 1.00 94.25 89 LYS A C 1
ATOM 656 O O . LYS A 1 89 ? 13.365 -6.943 1.683 1.00 94.25 89 LYS A O 1
ATOM 661 N N . TYR A 1 90 ? 14.234 -4.883 1.448 1.00 94.25 90 TYR A N 1
ATOM 662 C CA . TYR A 1 90 ? 14.671 -4.789 2.840 1.00 94.25 90 TYR A CA 1
ATOM 663 C C . TYR A 1 90 ? 13.581 -4.255 3.765 1.00 94.25 90 TYR A C 1
ATOM 665 O O . TYR A 1 90 ? 13.450 -4.741 4.885 1.00 94.25 90 TYR A O 1
ATOM 673 N N . GLY A 1 91 ? 12.772 -3.309 3.295 1.00 93.69 91 GLY A N 1
ATOM 674 C CA . GLY A 1 91 ? 11.718 -2.687 4.087 1.00 93.69 91 GLY A CA 1
ATOM 675 C C . GLY A 1 91 ? 10.458 -3.539 4.226 1.00 93.69 91 GLY A C 1
ATOM 676 O O . GLY A 1 91 ? 9.830 -3.489 5.280 1.00 93.69 91 GLY A O 1
ATOM 677 N N . LEU A 1 92 ? 10.087 -4.331 3.214 1.00 94.25 92 LEU A N 1
ATOM 678 C CA . LEU A 1 92 ? 8.863 -5.141 3.246 1.00 94.25 92 LEU A CA 1
ATOM 679 C C . LEU A 1 92 ? 9.149 -6.641 3.357 1.00 94.25 92 LEU A C 1
ATOM 681 O O . LEU A 1 92 ? 8.649 -7.277 4.275 1.00 94.25 92 LEU A O 1
ATOM 685 N N . TYR A 1 93 ? 9.949 -7.213 2.454 1.00 93.75 93 TYR A N 1
ATOM 686 C CA . TYR A 1 93 ? 10.057 -8.674 2.342 1.00 93.75 93 TYR A CA 1
ATOM 687 C C . TYR A 1 93 ? 11.037 -9.326 3.318 1.00 93.75 93 TYR A C 1
ATOM 689 O O . TYR A 1 93 ? 10.791 -10.441 3.765 1.00 93.75 93 TYR A O 1
ATOM 697 N N . THR A 1 94 ? 12.166 -8.679 3.616 1.00 94.19 94 THR A N 1
ATOM 698 C CA . THR A 1 94 ? 13.217 -9.296 4.449 1.00 94.19 94 THR A CA 1
ATOM 699 C C . THR A 1 94 ? 12.967 -9.061 5.933 1.00 94.19 94 THR A C 1
ATOM 701 O O . THR A 1 94 ? 13.053 -9.995 6.722 1.00 94.19 94 THR A O 1
ATOM 704 N N . TRP A 1 95 ? 12.661 -7.817 6.308 1.00 94.00 95 TRP A N 1
ATOM 705 C CA . TRP A 1 95 ? 12.568 -7.413 7.714 1.00 94.00 95 TRP A CA 1
ATOM 706 C C . TRP A 1 95 ? 11.189 -6.886 8.113 1.00 94.00 95 TRP A C 1
ATOM 708 O O . TRP A 1 95 ? 10.950 -6.670 9.296 1.00 94.00 95 T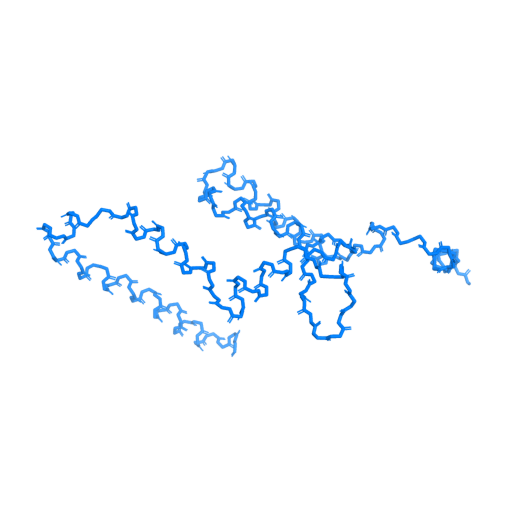RP A O 1
ATOM 718 N N . THR A 1 96 ? 10.287 -6.666 7.149 1.00 94.38 96 THR A N 1
ATOM 719 C CA . THR A 1 96 ? 8.909 -6.207 7.405 1.00 94.38 96 THR A CA 1
ATOM 720 C C . THR A 1 96 ? 8.838 -4.903 8.219 1.00 94.38 96 THR A C 1
ATOM 722 O O . THR A 1 96 ? 7.874 -4.636 8.930 1.00 94.38 96 THR A O 1
ATOM 725 N N . ILE A 1 97 ? 9.863 -4.062 8.082 1.00 95.38 97 ILE A N 1
ATOM 726 C CA . ILE A 1 97 ? 10.040 -2.794 8.797 1.00 95.38 97 ILE A CA 1
ATOM 727 C C . ILE A 1 97 ? 8.913 -1.814 8.451 1.00 95.38 97 ILE A C 1
ATOM 729 O O . ILE A 1 97 ? 8.326 -1.205 9.339 1.00 95.38 97 ILE A O 1
ATOM 733 N N . LEU A 1 98 ? 8.570 -1.668 7.169 1.00 94.75 98 LEU A N 1
ATOM 734 C CA . LEU A 1 98 ? 7.611 -0.656 6.712 1.00 94.75 98 LEU A CA 1
ATOM 735 C C . LEU A 1 98 ? 6.239 -0.751 7.409 1.00 94.75 98 LEU A C 1
ATOM 737 O O . LEU A 1 98 ? 5.841 0.235 8.032 1.00 94.75 98 LEU A O 1
ATOM 741 N N . PRO A 1 99 ? 5.521 -1.894 7.389 1.00 94.31 99 PRO A N 1
ATOM 742 C CA . PRO A 1 99 ? 4.229 -1.986 8.071 1.00 94.31 99 PRO A CA 1
ATOM 743 C C . PRO A 1 99 ? 4.353 -1.846 9.593 1.00 94.31 99 PRO A C 1
ATOM 745 O O . PRO A 1 99 ? 3.471 -1.267 10.220 1.00 94.31 99 PRO A O 1
ATOM 748 N N . GLN A 1 100 ? 5.448 -2.310 10.203 1.00 95.44 100 GLN A N 1
ATOM 749 C CA . GLN A 1 100 ? 5.667 -2.156 11.646 1.00 95.44 100 GLN A CA 1
ATOM 750 C C . GLN A 1 100 ? 5.769 -0.683 12.050 1.00 95.44 100 GLN A C 1
ATOM 752 O O . GLN A 1 100 ? 5.149 -0.272 13.028 1.00 95.44 100 GLN A O 1
ATOM 757 N N . PHE A 1 101 ? 6.505 0.125 11.283 1.00 95.06 101 PHE A N 1
ATOM 758 C CA . PHE A 1 101 ? 6.615 1.563 11.527 1.00 95.06 101 PHE A CA 1
ATOM 759 C C . PHE A 1 101 ? 5.290 2.295 11.287 1.00 95.06 101 PHE A C 1
ATOM 761 O O . PHE A 1 101 ? 4.954 3.196 12.055 1.00 95.06 101 PHE A O 1
ATOM 768 N N . ILE A 1 102 ? 4.512 1.883 10.280 1.00 94.69 102 ILE A N 1
ATOM 769 C CA . ILE A 1 102 ? 3.161 2.416 10.050 1.00 94.69 102 ILE A CA 1
ATOM 770 C C . ILE A 1 102 ? 2.269 2.126 11.265 1.00 94.69 102 ILE A C 1
ATOM 772 O O . ILE A 1 102 ? 1.683 3.052 11.821 1.00 94.69 102 ILE A O 1
ATOM 776 N N . PHE A 1 103 ? 2.219 0.879 11.745 1.00 95.12 103 PHE A N 1
ATOM 777 C CA . PHE A 1 103 ? 1.404 0.523 12.912 1.00 95.12 103 PHE A CA 1
ATOM 77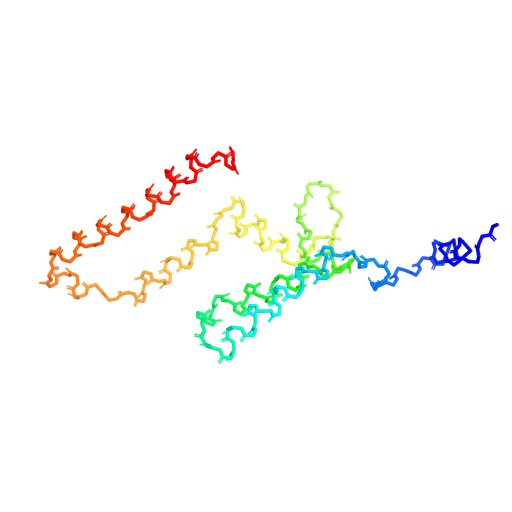8 C C . PHE A 1 103 ? 1.899 1.156 14.212 1.00 95.12 103 PHE A C 1
ATOM 780 O O . PHE A 1 103 ? 1.081 1.525 15.054 1.00 95.12 103 PHE A O 1
ATOM 787 N N . PHE A 1 104 ? 3.210 1.336 14.371 1.00 96.06 104 PHE A N 1
ATOM 788 C CA . PHE A 1 104 ? 3.766 2.103 15.481 1.00 96.06 104 PHE A CA 1
ATOM 789 C C . PHE A 1 104 ? 3.279 3.559 15.445 1.00 96.06 104 PHE A C 1
ATOM 791 O O . PHE A 1 104 ? 2.812 4.072 16.460 1.00 96.06 104 PHE A O 1
ATOM 798 N N . GLY A 1 105 ? 3.321 4.203 14.273 1.00 95.38 105 GLY A N 1
ATOM 799 C CA . GLY A 1 105 ? 2.810 5.560 14.078 1.00 95.38 105 GLY A CA 1
ATOM 800 C C . GLY A 1 105 ? 1.307 5.676 14.342 1.00 95.38 105 GLY A C 1
ATOM 801 O O . GLY A 1 105 ? 0.890 6.547 15.100 1.00 95.38 105 GLY A O 1
ATOM 802 N N . ILE A 1 106 ? 0.497 4.766 13.789 1.00 95.31 106 ILE A N 1
ATOM 803 C CA . ILE A 1 106 ? -0.955 4.714 14.041 1.00 95.31 106 ILE A CA 1
ATOM 804 C C . ILE A 1 106 ? -1.225 4.538 15.539 1.00 95.31 106 ILE A C 1
ATOM 806 O O . ILE A 1 106 ? -2.038 5.266 16.106 1.00 95.31 106 ILE A O 1
ATOM 810 N N . GLY A 1 107 ? -0.509 3.626 16.204 1.00 94.25 107 GLY A N 1
ATOM 811 C CA . GLY A 1 107 ? -0.628 3.406 17.644 1.00 94.25 107 GLY A CA 1
ATOM 812 C C . GLY A 1 107 ? -0.266 4.643 18.469 1.00 94.25 107 GLY A C 1
ATOM 813 O O . GLY A 1 107 ? -0.967 4.957 19.426 1.00 94.25 107 GLY A O 1
ATOM 814 N N . ALA A 1 108 ? 0.773 5.381 18.070 1.00 96.19 108 ALA A N 1
ATOM 815 C CA . ALA A 1 108 ? 1.181 6.622 18.729 1.00 96.19 108 ALA A CA 1
ATOM 816 C C . ALA A 1 108 ? 0.171 7.772 18.548 1.00 96.19 108 ALA A C 1
ATOM 818 O O . ALA A 1 108 ? 0.069 8.634 19.417 1.00 96.19 108 ALA A O 1
ATOM 819 N N . LEU A 1 109 ? -0.572 7.789 17.438 1.00 96.69 109 LEU A N 1
ATOM 820 C CA . LEU A 1 109 ? -1.605 8.791 17.147 1.00 96.69 109 LEU A CA 1
ATOM 821 C C . LEU A 1 109 ? -2.994 8.416 17.699 1.00 96.69 109 LEU A C 1
ATOM 823 O O . LEU A 1 109 ? -3.905 9.242 17.669 1.00 96.69 109 LEU A O 1
ATOM 827 N N . THR A 1 110 ? -3.177 7.187 18.187 1.00 94.38 110 THR A N 1
ATOM 828 C CA . THR A 1 110 ? -4.473 6.688 18.666 1.00 94.38 110 THR A CA 1
ATOM 829 C C . THR A 1 110 ? -4.762 7.163 20.092 1.00 94.38 110 THR A C 1
ATOM 831 O O . THR A 1 11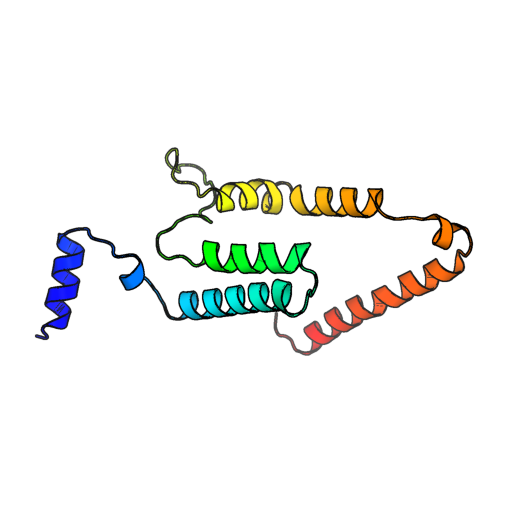0 ? -3.993 6.894 21.013 1.00 94.38 110 THR A O 1
ATOM 834 N N . ASP A 1 111 ? -5.914 7.810 20.301 1.00 94.62 111 ASP A N 1
ATOM 835 C CA . ASP A 1 111 ? -6.409 8.141 21.641 1.00 94.62 111 ASP A CA 1
ATOM 836 C C . ASP A 1 111 ? -7.163 6.953 22.260 1.00 94.62 111 ASP A C 1
ATOM 838 O O . ASP A 1 111 ? -8.210 6.521 21.772 1.00 94.62 111 ASP A O 1
ATOM 842 N N . PHE A 1 112 ? -6.639 6.435 23.371 1.00 92.50 112 PHE A N 1
ATOM 843 C CA . PHE A 1 112 ? -7.238 5.325 24.115 1.00 92.50 112 PHE A CA 1
ATOM 844 C C . PHE A 1 112 ? -8.229 5.772 25.198 1.00 92.50 112 PHE A C 1
ATOM 846 O O . PHE A 1 112 ? -8.908 4.922 25.782 1.00 92.50 112 PHE A O 1
ATOM 853 N N . SER A 1 113 ? -8.361 7.074 25.470 1.00 93.69 113 SER A N 1
ATOM 854 C CA . SER A 1 113 ? -9.229 7.596 26.537 1.00 93.69 113 SER A CA 1
ATOM 855 C C . SER A 1 113 ? -10.691 7.133 26.405 1.00 93.69 113 SER A C 1
ATOM 857 O O . SER A 1 113 ? -11.249 6.661 27.402 1.00 93.69 113 SER A O 1
ATOM 859 N N . PRO A 1 114 ? -11.317 7.147 25.205 1.00 91.62 114 PRO A N 1
ATOM 860 C CA . PRO A 1 114 ? -12.680 6.638 25.030 1.00 91.62 114 PRO A CA 1
ATOM 861 C C . PRO A 1 114 ? -12.803 5.127 25.276 1.00 91.62 114 PRO A C 1
ATOM 863 O O . PRO A 1 114 ? -13.809 4.665 25.817 1.00 91.62 114 PRO A O 1
ATOM 866 N N . LEU A 1 115 ? -11.773 4.355 24.911 1.00 90.88 115 LEU A N 1
ATOM 867 C CA . LEU A 1 115 ? -11.747 2.902 25.097 1.00 90.88 115 LEU A CA 1
ATOM 868 C C . LEU A 1 115 ? -11.627 2.528 26.581 1.00 90.88 115 LEU A C 1
ATOM 870 O O . LEU A 1 115 ? -12.308 1.614 27.043 1.00 90.88 115 LEU A O 1
ATOM 874 N N . ILE A 1 116 ? -10.796 3.255 27.333 1.00 93.00 116 ILE A N 1
ATOM 875 C CA . ILE A 1 116 ? -10.612 3.051 28.778 1.00 93.00 116 ILE A CA 1
ATOM 876 C C . ILE A 1 116 ? -11.869 3.479 29.548 1.00 93.00 116 ILE A C 1
ATOM 878 O O . ILE A 1 116 ? -12.277 2.794 30.487 1.00 93.00 116 ILE A O 1
ATOM 882 N N . ALA A 1 117 ? -12.515 4.574 29.136 1.00 95.62 117 ALA A N 1
ATOM 883 C CA . ALA A 1 117 ? -13.731 5.076 29.774 1.00 95.62 117 ALA A CA 1
ATOM 884 C C . ALA A 1 117 ? -14.940 4.134 29.609 1.00 95.62 117 ALA A C 1
ATOM 886 O O . ALA A 1 117 ? -15.787 4.063 30.500 1.00 95.62 117 ALA A O 1
ATOM 887 N N . ASN A 1 118 ? -15.028 3.390 28.499 1.00 94.44 118 ASN A N 1
ATOM 888 C CA . ASN A 1 118 ? -16.066 2.379 28.290 1.00 94.44 118 ASN A CA 1
ATOM 889 C C . ASN A 1 118 ? -15.487 1.068 27.725 1.00 94.44 118 ASN A C 1
ATOM 891 O O . ASN A 1 118 ? -15.568 0.819 26.517 1.00 94.44 118 ASN A O 1
ATOM 895 N N . PRO A 1 119 ? -15.006 0.160 28.594 1.00 91.44 119 PRO A N 1
ATOM 896 C CA . PRO A 1 119 ? -14.373 -1.089 28.173 1.00 91.44 119 PRO A CA 1
ATOM 897 C C . PRO A 1 119 ? -15.280 -2.015 27.356 1.00 91.44 119 PRO A C 1
ATOM 899 O O . PRO A 1 119 ? -14.787 -2.876 26.634 1.00 91.44 119 PRO A O 1
ATOM 902 N N . ARG A 1 120 ? -16.611 -1.852 27.412 1.00 92.00 120 ARG A N 1
ATOM 903 C CA . ARG A 1 120 ? -17.534 -2.645 26.579 1.00 92.00 120 ARG A CA 1
ATOM 904 C C . ARG A 1 120 ? -17.350 -2.365 25.087 1.00 92.00 120 ARG A C 1
ATOM 906 O O . ARG A 1 120 ? -17.638 -3.249 24.284 1.00 92.00 120 ARG A O 1
ATOM 913 N N . ALA A 1 121 ? -16.826 -1.195 24.712 1.00 88.75 121 ALA A N 1
ATOM 914 C CA . ALA A 1 121 ? -16.467 -0.892 23.328 1.00 88.75 121 ALA A CA 1
ATOM 915 C C . ALA A 1 121 ? -15.406 -1.863 22.775 1.00 88.75 121 ALA A C 1
ATOM 917 O O . ALA A 1 121 ? -15.408 -2.156 21.582 1.00 88.75 121 ALA A O 1
ATOM 918 N N . PHE A 1 122 ? -14.571 -2.456 23.637 1.00 90.31 122 PHE A N 1
ATOM 919 C CA . PHE A 1 122 ? -13.623 -3.499 23.239 1.00 90.31 122 PHE A CA 1
ATOM 920 C C . PHE A 1 122 ? -14.319 -4.725 22.620 1.00 90.31 122 PHE A C 1
ATOM 922 O O . PHE A 1 122 ? -13.823 -5.299 21.651 1.00 90.31 122 PHE A O 1
ATOM 929 N N . LEU A 1 123 ? -15.507 -5.094 23.116 1.00 91.75 123 LEU A N 1
ATOM 930 C CA . LEU A 1 123 ? -16.283 -6.217 22.575 1.00 91.75 123 LEU A CA 1
ATOM 931 C C . LEU A 1 123 ? -16.794 -5.940 21.153 1.00 91.75 123 LEU A C 1
ATOM 933 O O . LEU A 1 123 ? -16.898 -6.868 20.354 1.00 91.75 123 LEU A O 1
ATOM 937 N N . LEU A 1 124 ? -17.062 -4.674 20.812 1.00 89.62 124 LEU A N 1
ATOM 938 C CA . LEU A 1 124 ? -17.406 -4.282 19.440 1.00 89.62 124 LEU A CA 1
ATOM 939 C C . LEU A 1 124 ? -16.206 -4.471 18.502 1.00 89.62 124 LEU A C 1
ATOM 941 O O . LEU A 1 124 ? -16.369 -4.969 17.390 1.00 89.62 124 LEU A O 1
ATOM 945 N N . GLY A 1 125 ? -14.995 -4.154 18.974 1.00 88.62 125 GLY A N 1
ATOM 946 C CA . GLY A 1 125 ? -13.754 -4.437 18.247 1.00 88.62 125 GLY A CA 1
ATOM 947 C C . GLY A 1 125 ? -13.536 -5.936 18.011 1.00 88.62 125 GLY A C 1
ATOM 948 O O . GLY A 1 125 ? -13.154 -6.338 16.914 1.00 88.62 125 GLY A O 1
ATOM 949 N N . ALA A 1 126 ? -13.856 -6.779 18.998 1.00 90.38 126 ALA A N 1
ATOM 950 C CA . ALA A 1 126 ? -13.824 -8.232 18.829 1.00 90.38 126 ALA A CA 1
ATOM 951 C C . ALA A 1 126 ? -14.847 -8.716 17.783 1.00 90.38 126 ALA A C 1
ATOM 953 O O . ALA A 1 126 ? -14.528 -9.575 16.963 1.00 90.38 126 ALA A O 1
ATOM 954 N N . ALA A 1 127 ? -16.049 -8.132 17.753 1.00 92.94 127 ALA A N 1
ATOM 955 C CA . ALA A 1 127 ? -17.056 -8.452 16.741 1.00 92.94 127 ALA A CA 1
ATOM 956 C C . ALA A 1 127 ? -16.612 -8.057 15.320 1.00 92.94 127 ALA A C 1
ATOM 958 O O . ALA A 1 127 ? -16.898 -8.787 14.373 1.00 92.94 127 ALA A O 1
ATOM 959 N N . ALA A 1 128 ? -15.855 -6.965 15.157 1.00 91.06 128 ALA A N 1
ATOM 960 C CA . ALA A 1 128 ? -15.316 -6.563 13.854 1.00 91.06 128 ALA A CA 1
ATOM 961 C C . ALA A 1 128 ? -14.402 -7.638 13.225 1.00 91.06 128 ALA A C 1
ATOM 963 O O . ALA A 1 128 ? -14.377 -7.789 12.003 1.00 91.06 128 ALA A O 1
ATOM 964 N N . GLN A 1 129 ? -13.720 -8.453 14.042 1.00 94.69 129 GLN A N 1
ATOM 965 C CA . GLN A 1 129 ? -12.872 -9.555 13.563 1.00 94.69 129 GLN A CA 1
ATOM 966 C C . GLN A 1 129 ? -13.667 -10.667 12.865 1.00 94.69 129 GLN A C 1
ATOM 968 O O . GLN A 1 129 ? -13.123 -11.371 12.014 1.00 94.69 129 GLN A O 1
ATOM 973 N N . VAL A 1 130 ? -14.966 -10.809 13.157 1.00 95.50 130 VAL A N 1
ATOM 974 C CA . VAL A 1 130 ? -15.835 -11.785 12.479 1.00 95.50 130 VAL A CA 1
ATOM 975 C C . VAL A 1 130 ? -15.866 -11.530 10.969 1.00 95.50 130 VAL A C 1
ATOM 977 O O . VAL A 1 130 ? -15.839 -12.484 10.198 1.00 95.50 130 VAL A O 1
ATOM 980 N N . GLY A 1 131 ? -15.821 -10.268 10.528 1.00 94.06 131 GLY A N 1
ATOM 981 C CA . GLY A 1 131 ? -15.784 -9.923 9.102 1.00 94.06 131 GLY A CA 1
ATOM 982 C C . GLY A 1 131 ? -14.547 -10.460 8.372 1.00 94.06 131 GLY A C 1
ATOM 983 O O . GLY A 1 131 ? -14.653 -10.902 7.223 1.00 94.06 131 GLY A O 1
ATOM 984 N N . ILE A 1 132 ? -13.396 -10.499 9.054 1.00 94.00 132 ILE A N 1
ATOM 985 C CA . ILE A 1 132 ? -12.154 -11.068 8.514 1.00 94.00 132 ILE A CA 1
ATOM 986 C C . ILE A 1 132 ? -12.312 -12.581 8.349 1.00 94.00 132 ILE A C 1
ATOM 988 O O . ILE A 1 132 ? -12.050 -13.111 7.268 1.00 94.00 132 ILE A O 1
ATOM 992 N N . TYR A 1 133 ? -12.821 -13.274 9.374 1.00 94.06 133 TYR A N 1
ATOM 993 C CA . TYR A 1 133 ? -13.072 -14.716 9.294 1.00 94.06 133 TYR A CA 1
ATOM 994 C C . TYR A 1 133 ? -14.109 -15.071 8.228 1.00 94.06 133 TYR A C 1
ATOM 996 O O . TYR A 1 133 ? -13.914 -16.036 7.494 1.00 94.06 133 TYR A O 1
ATOM 1004 N N . CYS A 1 134 ? -15.180 -14.287 8.093 1.00 95.44 134 CYS A N 1
ATOM 1005 C CA . CYS A 1 134 ? -16.181 -14.490 7.049 1.00 95.44 134 CYS A CA 1
ATOM 1006 C C . CYS A 1 134 ? -15.585 -14.324 5.649 1.00 95.44 134 CYS A C 1
ATOM 1008 O O . CYS A 1 134 ? -15.826 -15.170 4.793 1.00 95.44 134 CYS A O 1
ATOM 1010 N N . SER A 1 135 ? -14.781 -13.282 5.423 1.00 93.88 135 SER A N 1
ATOM 1011 C CA . SER A 1 135 ? -14.092 -13.080 4.141 1.00 93.88 135 SER A CA 1
ATOM 1012 C C . SER A 1 135 ? -13.139 -14.237 3.831 1.00 93.88 135 SER A C 1
ATOM 1014 O O . SER A 1 135 ? -13.149 -14.759 2.719 1.00 93.88 135 SER A O 1
ATOM 1016 N N . PHE A 1 136 ? -12.372 -14.693 4.827 1.00 92.31 136 PHE A N 1
ATOM 1017 C CA . PHE A 1 136 ? -11.451 -15.821 4.686 1.00 92.31 136 PHE A CA 1
ATOM 1018 C C . PHE A 1 136 ? -12.177 -17.140 4.371 1.00 92.31 136 PHE A C 1
ATOM 1020 O O . PHE A 1 136 ? -11.838 -17.813 3.401 1.00 92.31 136 PHE A O 1
ATOM 1027 N N . LEU A 1 137 ? -13.219 -17.488 5.135 1.00 94.44 137 LEU A N 1
ATOM 1028 C CA . LEU A 1 137 ? -14.035 -18.687 4.901 1.00 94.44 137 LEU A CA 1
ATOM 1029 C C . LEU A 1 137 ? -14.785 -18.627 3.567 1.00 94.44 137 LEU A C 1
ATOM 1031 O O . LEU A 1 137 ? -14.883 -19.634 2.870 1.00 94.44 137 LEU A O 1
ATOM 1035 N N . GLY A 1 138 ? -15.308 -17.454 3.206 1.00 94.56 138 GLY A N 1
ATOM 1036 C CA . GLY A 1 138 ? -15.984 -17.237 1.932 1.00 94.56 138 GLY A CA 1
ATOM 1037 C C . GLY A 1 138 ? -15.036 -17.469 0.768 1.00 94.56 138 GLY A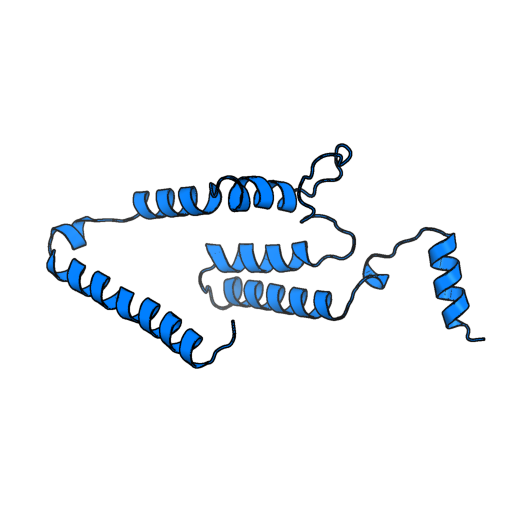 C 1
ATOM 1038 O O . GLY A 1 138 ? -15.368 -18.187 -0.170 1.00 94.56 138 GLY A O 1
ATOM 1039 N N . ALA A 1 139 ? -13.820 -16.947 0.866 1.00 93.50 139 ALA A N 1
ATOM 1040 C CA . ALA A 1 139 ? -12.821 -17.198 -0.146 1.00 93.50 139 ALA A CA 1
ATOM 1041 C C . ALA A 1 139 ? -12.452 -18.703 -0.203 1.00 93.50 139 ALA A C 1
ATOM 1043 O O . ALA A 1 139 ? -12.328 -19.246 -1.302 1.00 93.50 139 ALA A O 1
ATOM 1044 N N . LEU A 1 140 ? -12.395 -19.404 0.950 1.00 92.50 140 LEU A N 1
ATOM 1045 C CA . LEU A 1 140 ? -12.131 -20.856 1.010 1.00 92.50 140 LEU A CA 1
ATOM 1046 C C . LEU A 1 140 ? -13.220 -21.667 0.318 1.00 92.50 140 LEU A C 1
ATOM 1048 O O . LEU A 1 140 ? -12.922 -22.647 -0.361 1.00 92.50 140 LEU A O 1
ATOM 1052 N N . ALA A 1 141 ? -14.470 -21.236 0.448 1.00 95.00 141 ALA A N 1
ATOM 1053 C CA . ALA A 1 141 ? -15.600 -21.868 -0.212 1.00 95.00 141 ALA A CA 1
ATOM 1054 C C . ALA A 1 141 ? -15.583 -21.682 -1.740 1.00 95.00 141 ALA A C 1
ATOM 1056 O O . ALA A 1 141 ? -16.040 -22.568 -2.459 1.00 95.00 141 ALA A O 1
ATOM 1057 N N . VAL A 1 142 ? -15.067 -20.553 -2.243 1.00 94.56 142 VAL A N 1
ATOM 1058 C CA . VAL A 1 142 ? -14.968 -20.286 -3.691 1.00 94.56 142 VAL A CA 1
ATOM 1059 C C . VAL A 1 142 ? -13.773 -21.020 -4.322 1.00 94.56 142 VAL A C 1
ATOM 1061 O O . VAL A 1 142 ? -13.793 -21.288 -5.521 1.00 94.56 142 VAL A O 1
ATOM 1064 N N . GLY A 1 143 ? -12.760 -21.396 -3.531 1.00 86.12 143 GLY A N 1
ATOM 1065 C CA . GLY A 1 143 ? -11.640 -22.230 -3.987 1.00 86.12 143 GLY A CA 1
ATOM 1066 C C . GLY A 1 143 ? -10.700 -21.533 -4.976 1.00 86.12 143 GLY A C 1
ATOM 1067 O O . GLY A 1 143 ? -10.075 -22.191 -5.802 1.00 86.12 143 GLY A O 1
ATOM 1068 N N . LEU A 1 144 ? -10.618 -20.201 -4.929 1.00 75.25 144 LEU A N 1
ATOM 1069 C CA . LEU A 1 144 ? -9.794 -19.382 -5.832 1.00 75.25 144 LEU A CA 1
ATOM 1070 C C . LEU A 1 144 ? -8.317 -19.278 -5.397 1.00 75.25 144 LEU A C 1
ATOM 1072 O O . LEU A 1 144 ? -7.656 -18.287 -5.709 1.00 75.25 144 LEU A O 1
ATOM 1076 N N . PHE A 1 145 ? -7.797 -20.270 -4.674 1.00 60.62 145 PHE A N 1
ATOM 1077 C CA . PHE A 1 145 ? -6.442 -20.255 -4.119 1.00 60.62 145 PHE A CA 1
ATOM 1078 C C . PHE A 1 145 ? -5.921 -21.636 -3.732 1.00 60.62 145 PHE A C 1
ATOM 1080 O O . PHE A 1 145 ? -6.747 -22.553 -3.520 1.00 60.62 145 PHE A O 1
#

InterPro domains:
  IPR005661 Na+-transporting methylmalonyl-CoA/oxaloacetate decarboxylase, beta subunit [PF03977] (27-144)
  IPR005661 Na+-transporting methylmalon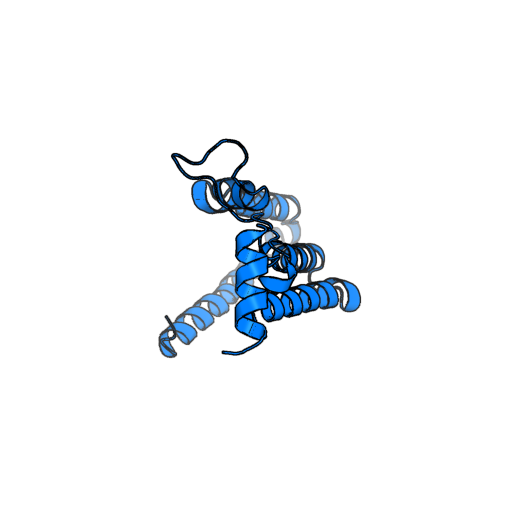yl-CoA/oxaloacetate decarboxylase, beta subunit [PTHR35806] (13-144)

Secondary structure (DSSP, 8-state):
--HHHHHHHHHHHTT---GGGG--HHHHHHHHHHHHHHHHHHHS-SSHHHHHHHHHHHHHHTSTT--TT----TTPPTT-S-HHHHIIIIIIIIS-HHHHHHHHHHHHH---HHHHH-TTHHHHHHHHHHHHHHHHHHHHHHT--

Organism: NCBI:txid1429043

Foldseek 3Di:
DDPVVVVVVVCVVVVPPDQVVQDDPVLVVQLVVLVVLCCCCPVVVDVVVPSNVVSVCSNQVSRGPNQQLAADDPPDDPPSHHVNNPCCVVCPPPPNVVVVVVVVVVVVVDDCVVCVVPVVVVVVVVVVCVVVVCVVVVVVVVVPD

pLDDT: mean 87.89, std 13.28, range [40.31, 98.06]

Sequence (145 aa):
MNFISYHEGVLKILNVQVGFANLDLAHVIMILVGLGFVALAILKEWEPYELLPIGTGMILANLPLAGLTTQPAPGMADGMAGVLGIILKYGLYTWTILPQFIFFGIGALTDFSPLIANPRAFLLGAAAQVGIYCSFLGALAVGLF

Radius of gyration: 22.81 Å; chains: 1; bounding box: 44×36×76 Å